Protein AF-A0A660U6D2-F1 (afdb_monomer)

Solvent-accessible surface area (backbone atoms only — not comparable to full-atom values): 10983 Å² total; per-residue (Å²): 132,76,74,64,72,49,73,67,56,53,59,54,49,70,57,87,54,86,92,51,57,70,75,58,45,59,74,67,54,90,46,89,90,62,68,72,68,71,80,63,50,94,87,33,66,55,59,76,47,92,74,93,77,81,53,45,69,58,54,59,70,66,61,66,93,67,76,46,99,60,23,50,27,40,33,39,35,41,40,46,82,79,51,84,91,77,44,83,59,65,70,54,53,44,54,50,51,25,65,73,69,72,37,54,62,45,78,51,77,69,40,52,63,89,79,47,86,56,57,70,48,66,40,90,88,76,70,41,61,28,35,38,44,62,41,51,54,51,54,49,63,76,67,50,56,85,44,37,61,45,72,42,79,46,62,83,66,45,32,23,78,50,93,91,52,88,63,44,99,73,86,87,84,133

Mean predicted aligned error: 5.22 Å

Radius of gyration: 20.24 Å; Cα contacts (8 Å, |Δi|>4): 208; chains: 1; bounding box: 43×38×52 Å

Nearest PDB structures (foldseek):
  6xfi-assembly1_A-2  TM=4.492E-01  e=6.247E+00  Homo sapiens

Foldseek 3Di:
DDDWDDPVQLLQQLPDCPPDDPVVVVVSPPDPVNDIDDDDDPPDPVVPDDDPDAGNVRVVVVVDQDQDPQAQEEEEEEEADDDPPPHDDVVVVQVCCCVVVVTHYHYDDYDYPVRFDWDWDQQPPPRFIETAQVSVQVVLVVVPDRNHSGYDYDYPGWYDHDPPDRGDPHDDDD

Structure (mmCIF, N/CA/C/O backbone):
data_AF-A0A660U6D2-F1
#
_entry.id   AF-A0A660U6D2-F1
#
loop_
_atom_site.group_PDB
_atom_site.id
_atom_site.type_symbol
_atom_site.label_atom_id
_atom_site.label_alt_id
_atom_site.label_comp_id
_atom_site.label_asym_id
_atom_site.label_entity_id
_atom_site.label_seq_id
_atom_site.pdbx_PDB_ins_code
_atom_site.Cartn_x
_atom_site.Cartn_y
_atom_site.Cartn_z
_atom_site.occupancy
_atom_site.B_iso_or_equiv
_atom_site.auth_seq_id
_atom_site.auth_comp_id
_atom_site.auth_asym_id
_atom_site.auth_atom_id
_atom_site.pdbx_PDB_model_num
ATOM 1 N N . MET A 1 1 ? 6.794 21.214 16.432 1.00 75.50 1 MET A N 1
ATOM 2 C CA . MET A 1 1 ? 7.620 20.170 17.063 1.00 75.50 1 MET A CA 1
ATOM 3 C C . MET A 1 1 ? 6.697 19.015 17.393 1.00 75.50 1 MET A C 1
ATOM 5 O O . MET A 1 1 ? 5.593 19.285 17.853 1.00 75.50 1 MET A O 1
ATOM 9 N N . PHE A 1 2 ? 7.089 17.786 17.063 1.00 87.88 2 PHE A N 1
ATOM 10 C CA . PHE A 1 2 ? 6.322 16.595 17.424 1.00 87.88 2 PHE A CA 1
ATOM 11 C C . PHE A 1 2 ? 6.294 16.422 18.947 1.00 87.88 2 PHE A C 1
ATOM 13 O O . PHE A 1 2 ? 7.289 16.707 19.614 1.00 87.88 2 PHE A O 1
ATOM 20 N N . ILE A 1 3 ? 5.160 15.967 19.477 1.00 89.00 3 ILE A N 1
ATOM 21 C CA . ILE A 1 3 ? 4.975 15.656 20.895 1.00 89.00 3 ILE A CA 1
ATOM 22 C C . ILE A 1 3 ? 4.448 14.215 20.962 1.00 89.00 3 ILE A C 1
ATOM 24 O O . ILE A 1 3 ? 3.386 13.951 20.396 1.00 89.00 3 ILE A O 1
ATOM 28 N N . PRO A 1 4 ? 5.172 13.280 21.604 1.00 90.88 4 PRO A N 1
ATOM 29 C CA . PRO A 1 4 ? 4.707 11.921 21.814 1.00 90.88 4 PRO A CA 1
ATOM 30 C C . PRO A 1 4 ? 3.347 11.909 22.519 1.00 90.88 4 PRO A C 1
ATOM 32 O O . PRO A 1 4 ? 3.198 12.597 23.533 1.00 90.88 4 PRO A O 1
ATOM 35 N N . PRO A 1 5 ? 2.374 11.115 22.039 1.00 91.00 5 PRO A N 1
ATOM 36 C CA . PRO A 1 5 ? 1.070 11.027 22.678 1.00 91.00 5 PRO A CA 1
ATOM 37 C C . PRO A 1 5 ? 1.169 10.538 24.128 1.00 91.00 5 PRO A C 1
ATOM 39 O O . PRO A 1 5 ? 1.794 9.508 24.428 1.00 91.00 5 PRO A O 1
ATOM 42 N N . SER A 1 6 ? 0.498 11.256 25.023 1.00 91.69 6 SER A N 1
ATOM 43 C CA . SER A 1 6 ? 0.307 10.885 26.425 1.00 91.69 6 SER A CA 1
ATOM 44 C C . SER A 1 6 ? -0.413 9.539 26.566 1.00 91.69 6 SER A C 1
ATOM 46 O O . SER A 1 6 ? -1.007 9.019 25.621 1.00 91.69 6 SER A O 1
ATOM 48 N N . HIS A 1 7 ? -0.378 8.946 27.764 1.00 90.56 7 HIS A N 1
ATOM 49 C CA . HIS A 1 7 ? -1.113 7.702 28.020 1.00 90.56 7 HIS A CA 1
ATOM 50 C C . HIS A 1 7 ? -2.616 7.857 27.735 1.00 90.56 7 HIS A C 1
ATOM 52 O O . HIS A 1 7 ? -3.197 6.998 27.078 1.00 90.56 7 HIS A O 1
ATOM 58 N N . GLU A 1 8 ? -3.223 8.970 28.158 1.00 92.19 8 GLU A N 1
ATOM 59 C CA . GLU A 1 8 ? -4.646 9.248 27.941 1.00 92.19 8 GLU A CA 1
ATOM 60 C C . GLU A 1 8 ? -4.994 9.360 26.448 1.00 92.19 8 GLU A C 1
ATOM 62 O O . GLU A 1 8 ? -5.966 8.756 25.996 1.00 92.19 8 GLU A O 1
ATOM 67 N N . GLU A 1 9 ? -4.166 10.045 25.652 1.00 91.81 9 GLU A N 1
ATOM 68 C CA . GLU A 1 9 ? -4.355 10.141 24.198 1.00 91.81 9 GLU A CA 1
ATOM 69 C C . GLU A 1 9 ? -4.238 8.775 23.511 1.00 91.81 9 GLU A C 1
ATOM 71 O O . GLU A 1 9 ? -5.035 8.465 22.624 1.00 91.81 9 GLU A O 1
ATOM 76 N N . ARG A 1 10 ? -3.294 7.927 23.944 1.00 91.06 10 ARG A N 1
ATOM 77 C CA . ARG A 1 10 ? -3.159 6.557 23.419 1.00 91.06 10 ARG A CA 1
ATOM 78 C C . ARG A 1 10 ? -4.364 5.691 23.772 1.00 91.06 10 ARG A C 1
ATOM 80 O O . ARG A 1 10 ? -4.859 4.976 22.908 1.00 91.06 10 ARG A O 1
ATOM 87 N N . VAL A 1 11 ? -4.860 5.778 25.007 1.00 91.19 11 VAL A N 1
ATOM 88 C CA . VAL A 1 11 ? -6.080 5.069 25.427 1.00 91.19 11 VAL A CA 1
ATOM 89 C C . VAL A 1 11 ? -7.278 5.546 24.606 1.00 91.19 11 VAL A C 1
ATOM 91 O O . VAL A 1 11 ? -8.052 4.731 24.110 1.00 91.19 11 VAL A O 1
ATOM 94 N N . LYS A 1 12 ? -7.407 6.859 24.389 1.00 92.88 12 LYS A N 1
ATOM 95 C CA . LYS A 1 12 ? -8.473 7.435 23.562 1.00 92.88 12 LYS A CA 1
ATOM 96 C C . LYS A 1 12 ? -8.402 6.960 22.105 1.00 92.88 12 LYS A C 1
ATOM 98 O O . LYS A 1 12 ? -9.442 6.707 21.500 1.00 92.88 12 LYS A O 1
ATOM 103 N N . ALA A 1 13 ? -7.199 6.777 21.558 1.00 91.69 13 ALA A N 1
ATOM 104 C CA . ALA A 1 13 ? -6.989 6.301 20.190 1.00 91.69 13 ALA A CA 1
ATOM 105 C C . ALA A 1 13 ? -7.464 4.853 19.942 1.00 91.69 13 ALA A C 1
ATOM 107 O O . ALA A 1 13 ? -7.692 4.484 18.791 1.00 91.69 13 ALA A O 1
ATOM 108 N N . ILE A 1 14 ? -7.662 4.048 20.994 1.00 91.88 14 ILE A N 1
ATOM 109 C CA . ILE A 1 14 ? -8.226 2.690 20.890 1.00 91.88 14 ILE A CA 1
ATOM 110 C C . ILE A 1 14 ? -9.697 2.730 20.438 1.00 91.88 14 ILE A C 1
ATOM 112 O O . ILE A 1 14 ? -10.167 1.835 19.733 1.00 91.88 14 ILE A O 1
ATOM 116 N N . GLY A 1 15 ? -10.433 3.775 20.826 1.00 91.19 15 GLY A N 1
ATOM 117 C CA . GLY A 1 15 ? -11.854 3.912 20.529 1.00 91.19 15 GLY A CA 1
ATOM 118 C C . GLY A 1 15 ? -12.757 3.019 21.390 1.00 91.19 15 GLY A C 1
ATOM 119 O O . GLY A 1 15 ? -12.414 2.599 22.495 1.00 91.19 15 GLY A O 1
ATOM 120 N N . ARG A 1 16 ? -13.982 2.765 20.911 1.00 90.44 16 ARG A N 1
ATOM 121 C CA . ARG A 1 16 ? -15.001 2.008 21.661 1.00 90.44 16 ARG A CA 1
ATOM 122 C C . ARG A 1 16 ? -14.809 0.503 21.496 1.00 90.44 16 ARG A C 1
ATOM 124 O O . ARG A 1 16 ? -14.859 -0.004 20.382 1.00 90.44 16 ARG A O 1
ATOM 131 N N . LEU A 1 17 ? -14.708 -0.212 22.617 1.00 91.81 17 LEU A N 1
ATOM 132 C CA . LEU A 1 17 ? -14.523 -1.667 22.631 1.00 91.81 17 LEU A CA 1
ATOM 133 C C . LEU A 1 17 ? -15.767 -2.461 23.054 1.00 91.81 17 LEU A C 1
ATOM 135 O O . LEU A 1 17 ? -15.739 -3.685 22.985 1.00 91.81 17 LEU A O 1
ATOM 139 N N . ASN A 1 18 ? -16.839 -1.811 23.521 1.00 90.06 18 ASN A N 1
ATOM 140 C CA . ASN A 1 18 ? -17.961 -2.470 24.212 1.00 90.06 18 ASN A CA 1
ATOM 141 C C . ASN A 1 18 ? -18.576 -3.637 23.426 1.00 90.06 18 ASN A C 1
ATOM 143 O O . ASN A 1 18 ? -18.852 -4.677 24.028 1.00 90.06 18 ASN A O 1
ATOM 147 N N . ASP A 1 19 ? -18.673 -3.495 22.106 1.00 91.06 19 ASP A N 1
ATOM 148 C CA . ASP A 1 19 ? -19.304 -4.459 21.199 1.00 91.06 19 ASP A CA 1
ATOM 149 C C . ASP A 1 19 ? -18.372 -5.608 20.768 1.00 91.06 19 ASP A C 1
ATOM 151 O O . ASP A 1 19 ? -18.770 -6.489 20.006 1.00 91.06 19 ASP A O 1
ATOM 155 N N . LEU A 1 20 ? -17.119 -5.618 21.237 1.00 91.88 20 LEU A N 1
ATOM 156 C CA . LEU A 1 20 ? -16.131 -6.622 20.850 1.00 91.88 20 LEU A CA 1
ATOM 157 C C . LEU A 1 20 ? -16.145 -7.852 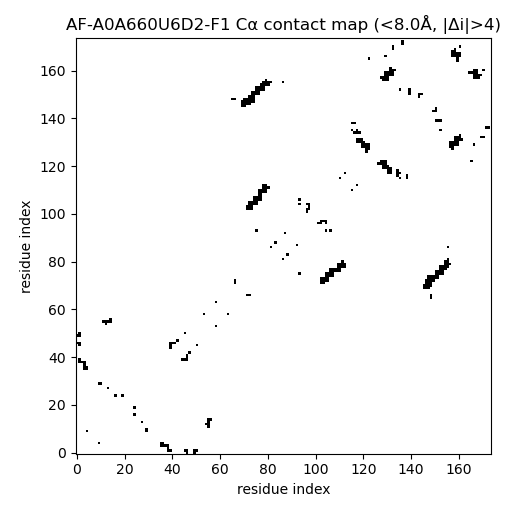21.776 1.00 91.88 20 LEU A C 1
ATOM 159 O O . LEU A 1 20 ? -16.346 -7.721 22.993 1.00 91.88 20 LEU A O 1
ATOM 163 N N . PRO A 1 21 ? -15.849 -9.054 21.241 1.00 94.81 21 PRO A N 1
ATOM 164 C CA . PRO A 1 21 ? -15.607 -10.242 22.054 1.00 94.81 21 PRO A CA 1
ATOM 165 C C . PRO A 1 21 ? -14.474 -10.021 23.065 1.00 94.81 21 PRO A C 1
ATOM 167 O O . PRO A 1 21 ? -13.504 -9.319 22.781 1.00 94.81 21 PRO A O 1
ATOM 170 N N . MET A 1 22 ? -14.549 -10.674 24.228 1.00 91.88 22 MET A N 1
ATOM 171 C CA . MET A 1 22 ? -13.580 -10.482 25.320 1.00 91.88 22 MET A CA 1
ATOM 172 C C . MET A 1 22 ? -12.126 -10.751 24.901 1.00 91.88 22 MET A C 1
ATOM 174 O O . MET A 1 22 ? -11.231 -10.011 25.298 1.00 91.88 22 MET A O 1
ATOM 178 N N . LEU A 1 23 ? -11.888 -11.765 24.063 1.00 91.88 23 LEU A N 1
ATOM 179 C CA . LEU A 1 23 ? -10.547 -12.061 23.549 1.00 91.88 23 LEU A CA 1
ATOM 180 C C . LEU A 1 23 ? -9.978 -10.900 22.718 1.00 91.88 23 LEU A C 1
ATOM 182 O O . LEU A 1 23 ? -8.797 -10.594 22.820 1.00 91.88 23 LEU A O 1
ATOM 186 N N . ILE A 1 24 ? -10.827 -10.234 21.932 1.00 90.31 24 ILE A N 1
ATOM 187 C CA . ILE A 1 24 ? -10.429 -9.085 21.117 1.00 90.31 24 ILE A CA 1
ATOM 188 C C . ILE A 1 24 ? -10.191 -7.863 22.002 1.00 90.31 24 ILE A C 1
ATOM 190 O O . ILE A 1 24 ? -9.203 -7.169 21.802 1.00 90.31 24 ILE A O 1
ATOM 194 N N . LYS A 1 25 ? -11.027 -7.631 23.025 1.00 91.06 25 LYS A N 1
ATOM 195 C CA . LYS A 1 25 ? -10.818 -6.543 23.998 1.00 91.06 25 LYS A CA 1
ATOM 196 C C . LYS A 1 25 ? -9.422 -6.599 24.624 1.00 91.06 25 LYS A C 1
ATOM 198 O O . LYS A 1 25 ? -8.750 -5.576 24.660 1.00 91.06 25 LYS A O 1
ATOM 203 N N . LYS A 1 26 ? -8.964 -7.795 25.015 1.00 88.81 26 LYS A N 1
ATOM 204 C CA . LYS A 1 26 ? -7.615 -8.002 25.568 1.00 88.81 26 LYS A CA 1
ATOM 205 C C . LYS A 1 26 ? -6.494 -7.612 24.605 1.00 88.81 26 LYS A C 1
ATOM 207 O O . LYS A 1 26 ? -5.470 -7.108 25.041 1.00 88.81 26 LYS A O 1
ATOM 212 N N . ALA A 1 27 ? -6.678 -7.816 23.300 1.00 88.62 27 ALA A N 1
ATOM 213 C CA . ALA A 1 27 ? -5.673 -7.440 22.304 1.00 88.62 27 ALA A CA 1
ATOM 214 C C . ALA A 1 27 ? -5.494 -5.915 22.174 1.00 88.62 27 ALA A C 1
ATOM 216 O O . ALA A 1 27 ? -4.455 -5.466 21.700 1.00 88.62 27 ALA A O 1
ATOM 217 N N . PHE A 1 28 ? -6.487 -5.131 22.604 1.00 89.00 28 PHE A N 1
ATOM 218 C CA . PHE A 1 28 ? -6.431 -3.670 22.635 1.00 89.00 28 PHE A CA 1
ATOM 219 C C . PHE A 1 28 ? -6.016 -3.110 24.001 1.00 89.00 28 PHE A C 1
ATOM 221 O O . PHE A 1 28 ? -5.982 -1.893 24.162 1.00 89.00 28 PHE A O 1
ATOM 228 N N . GLU A 1 29 ? -5.708 -3.951 24.994 1.00 86.31 29 GLU A N 1
ATOM 229 C CA . GLU A 1 29 ? -5.236 -3.460 26.288 1.00 86.31 29 GLU A CA 1
ATOM 230 C C . GLU A 1 29 ? -3.859 -2.789 26.120 1.00 86.31 29 GLU A C 1
ATOM 232 O O . GLU A 1 29 ? -2.919 -3.428 25.630 1.00 86.31 29 GLU A O 1
ATOM 237 N N . PRO A 1 30 ? -3.710 -1.510 26.519 1.00 81.81 30 PRO A N 1
ATOM 238 C CA . PRO A 1 30 ? -2.450 -0.783 26.433 1.00 81.81 30 PRO A CA 1
ATOM 239 C C . PRO A 1 30 ? -1.485 -1.314 27.500 1.00 81.81 30 PRO A C 1
ATOM 241 O O . PRO A 1 30 ? -1.345 -0.749 28.582 1.00 81.81 30 PRO A O 1
ATOM 244 N N . SER A 1 31 ? -0.866 -2.450 27.195 1.00 82.25 31 SER A N 1
ATOM 245 C CA . SER A 1 31 ? 0.128 -3.124 28.027 1.00 82.25 31 SER A CA 1
ATOM 246 C C . SER A 1 31 ? 1.545 -2.622 27.735 1.00 82.25 31 SER A C 1
ATOM 248 O O . SER A 1 31 ? 1.787 -1.902 26.764 1.00 82.25 31 SER A O 1
ATOM 250 N N . GLU A 1 32 ? 2.503 -3.070 28.546 1.00 83.69 32 GLU A N 1
ATOM 251 C CA . GLU A 1 32 ? 3.948 -2.831 28.386 1.00 83.69 32 GLU A CA 1
ATOM 252 C C . GLU A 1 32 ? 4.490 -3.228 26.994 1.00 83.69 32 GLU A C 1
ATOM 254 O O . GLU A 1 32 ? 5.554 -2.777 26.581 1.00 83.69 32 GLU A O 1
ATOM 259 N N . HIS A 1 33 ? 3.762 -4.057 26.237 1.00 85.00 33 HIS A N 1
ATOM 260 C CA . HIS A 1 33 ? 4.138 -4.449 24.877 1.00 85.00 33 HIS A CA 1
ATOM 261 C C . HIS A 1 33 ? 3.921 -3.344 23.827 1.00 85.00 33 HIS A C 1
ATOM 263 O O . HIS A 1 33 ? 4.433 -3.462 22.715 1.00 85.00 33 HIS A O 1
ATOM 269 N N . PHE A 1 34 ? 3.193 -2.274 24.164 1.00 85.12 34 PHE A N 1
ATOM 270 C CA . PHE A 1 34 ? 2.892 -1.146 23.276 1.00 85.12 34 PHE A CA 1
ATOM 271 C C . PHE A 1 34 ? 3.427 0.171 23.846 1.00 85.12 34 PHE A C 1
ATOM 273 O O . PHE A 1 34 ? 2.679 1.112 24.137 1.00 85.12 34 PHE A O 1
ATOM 280 N N . SER A 1 35 ? 4.749 0.234 24.009 1.00 86.69 35 SER A N 1
ATOM 281 C CA . SER A 1 35 ? 5.438 1.448 24.441 1.00 86.69 35 SER A CA 1
ATOM 282 C C . SER A 1 35 ? 5.134 2.633 23.515 1.00 86.69 35 SER A C 1
ATOM 284 O O . SER A 1 35 ? 5.046 2.458 22.296 1.00 86.69 35 SER A O 1
ATOM 286 N N . PRO A 1 36 ? 4.986 3.853 24.062 1.00 88.56 36 PRO A N 1
ATOM 287 C CA . PRO A 1 36 ? 4.843 5.047 23.241 1.00 88.56 36 PRO A CA 1
ATOM 288 C C . PRO A 1 36 ? 6.006 5.209 22.261 1.00 88.56 36 PRO A C 1
ATOM 290 O O . PRO A 1 36 ? 7.150 4.877 22.576 1.00 88.56 36 PRO A O 1
ATOM 293 N N . ILE A 1 37 ? 5.707 5.788 21.096 1.00 89.50 37 ILE A N 1
ATOM 294 C CA . ILE A 1 37 ? 6.739 6.226 20.158 1.00 89.50 37 ILE A CA 1
ATOM 295 C C . ILE A 1 37 ? 7.674 7.224 20.867 1.00 89.50 37 ILE A C 1
ATOM 297 O O . ILE A 1 37 ? 7.183 8.131 21.551 1.00 89.50 37 ILE A O 1
ATOM 301 N N . PRO A 1 38 ? 9.004 7.061 20.767 1.00 91.62 38 PRO A N 1
ATOM 302 C CA . PRO A 1 38 ? 9.937 7.967 21.422 1.00 91.62 38 PRO A CA 1
ATOM 303 C C . PRO A 1 38 ? 9.905 9.361 20.784 1.00 91.62 38 PRO A C 1
ATOM 305 O O . PRO A 1 38 ? 9.374 9.563 19.689 1.00 91.62 38 PRO A O 1
ATOM 308 N N . MET A 1 39 ? 10.512 10.336 21.466 1.00 93.25 39 MET A N 1
ATOM 309 C CA . MET A 1 39 ? 10.828 11.618 20.834 1.00 93.25 39 MET A CA 1
ATOM 310 C C . MET A 1 39 ? 11.718 11.378 19.606 1.00 93.25 39 MET A C 1
ATOM 312 O O . MET A 1 39 ? 12.710 10.657 19.734 1.00 93.25 39 MET A O 1
ATOM 316 N N . PRO A 1 40 ? 11.403 11.982 18.448 1.00 93.62 40 PRO A N 1
ATOM 317 C CA . PRO A 1 40 ? 12.212 11.821 17.254 1.00 93.62 40 PRO A CA 1
ATOM 318 C C . PRO A 1 40 ? 13.582 12.475 17.455 1.00 93.62 40 PRO A C 1
ATOM 320 O O . PRO A 1 40 ? 13.688 13.596 17.963 1.00 93.62 40 PRO A O 1
ATOM 323 N N . GLY A 1 41 ? 14.628 11.764 17.052 1.00 93.00 41 GLY A N 1
ATOM 324 C CA . GLY A 1 41 ? 16.000 12.244 17.040 1.00 93.00 41 GLY A CA 1
ATOM 325 C C . GLY A 1 41 ? 16.313 13.130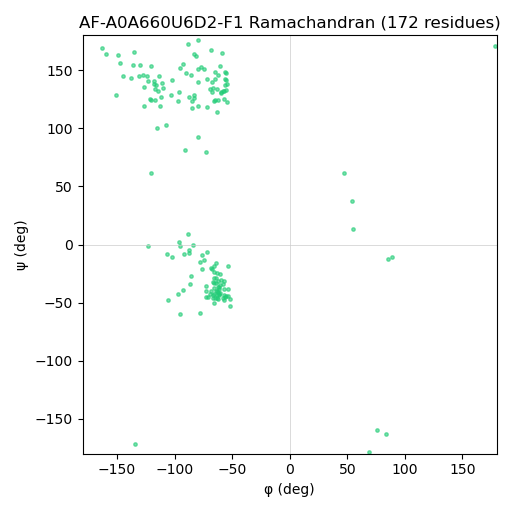 15.826 1.00 93.00 41 GLY A C 1
ATOM 326 O O . GLY A 1 41 ? 15.479 13.323 14.931 1.00 93.00 41 GLY A O 1
ATOM 327 N N . PRO A 1 42 ? 17.532 13.695 15.766 1.00 92.56 42 PRO A N 1
ATOM 328 C CA . PRO A 1 42 ? 17.984 14.463 14.611 1.00 92.56 42 PRO A CA 1
ATOM 329 C C . PRO A 1 42 ? 17.929 13.634 13.320 1.00 92.56 42 PRO A C 1
ATOM 331 O O . PRO A 1 42 ? 18.524 12.564 13.244 1.00 92.56 42 PRO A O 1
ATOM 334 N N . GLY A 1 43 ? 17.232 14.144 12.301 1.00 87.75 43 GLY A N 1
ATOM 335 C CA . GLY A 1 43 ? 17.092 13.484 10.997 1.00 87.75 43 GLY A CA 1
ATOM 336 C C . GLY A 1 43 ? 15.910 12.518 10.884 1.00 87.75 43 GLY A C 1
ATOM 337 O O . GLY A 1 43 ? 15.573 12.124 9.769 1.00 87.75 43 GLY A O 1
ATOM 338 N N . ASP A 1 44 ? 15.240 12.185 11.992 1.00 92.12 44 ASP A N 1
ATOM 339 C CA . ASP A 1 44 ? 13.980 11.443 11.942 1.00 92.12 44 ASP A CA 1
ATOM 340 C C . ASP A 1 44 ? 12.903 12.241 11.206 1.00 92.12 44 ASP A C 1
ATOM 342 O O . ASP A 1 44 ? 12.799 13.463 11.325 1.00 92.12 44 ASP A O 1
ATOM 346 N N . TRP A 1 45 ? 12.029 11.534 10.493 1.00 89.50 45 TRP A N 1
ATOM 347 C CA . TRP A 1 45 ? 10.973 12.161 9.701 1.00 89.50 45 TRP A CA 1
ATOM 348 C C . TRP A 1 45 ? 10.141 13.165 10.514 1.00 89.50 45 TRP A C 1
ATOM 350 O O . TRP A 1 45 ? 9.970 14.306 10.097 1.00 89.50 45 TRP A O 1
ATOM 360 N N . LEU A 1 46 ? 9.705 12.778 11.717 1.00 91.38 46 LEU A N 1
ATOM 361 C CA . LEU A 1 46 ? 8.879 13.612 12.599 1.00 91.38 46 LEU A CA 1
ATOM 362 C C . LEU A 1 46 ? 9.656 14.732 13.322 1.00 91.38 46 LEU A C 1
ATOM 364 O O . LEU A 1 46 ? 9.028 15.583 13.957 1.00 91.38 46 LEU A O 1
ATOM 368 N N . SER A 1 47 ? 10.996 14.765 13.252 1.00 91.12 47 SER A N 1
ATOM 369 C CA . SER A 1 47 ? 11.776 15.920 13.732 1.00 91.12 47 SER A CA 1
ATOM 370 C C . SER A 1 47 ? 11.906 17.013 12.668 1.00 91.12 47 SER A C 1
ATOM 372 O O . SER A 1 47 ? 12.003 18.190 13.017 1.00 91.12 47 SER A O 1
ATOM 374 N N . VAL A 1 48 ? 11.841 16.639 11.387 1.00 90.12 48 VAL A N 1
ATOM 375 C CA . VAL A 1 48 ? 11.971 17.547 10.235 1.00 90.12 48 VAL A CA 1
ATOM 376 C C . VAL A 1 48 ? 10.611 17.975 9.681 1.00 90.12 48 VAL A C 1
ATOM 378 O O . VAL A 1 48 ? 10.396 19.149 9.375 1.00 9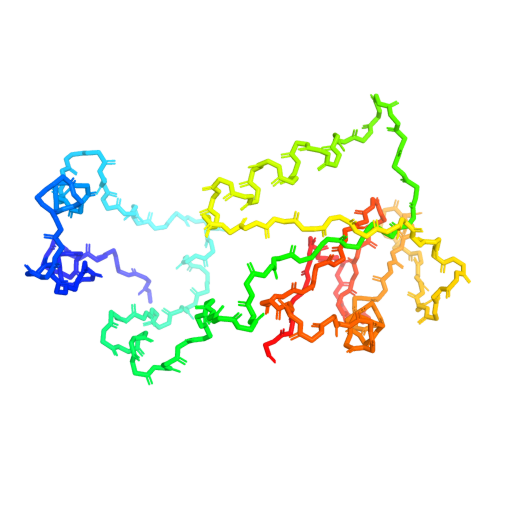0.12 48 VAL A O 1
ATOM 381 N N . HIS A 1 49 ? 9.675 17.036 9.567 1.00 87.25 49 HIS A N 1
ATOM 382 C CA . HIS A 1 49 ? 8.369 17.241 8.956 1.00 87.25 49 HIS A CA 1
ATOM 383 C C . HIS A 1 49 ? 7.280 17.367 10.018 1.00 87.25 49 HIS A C 1
ATOM 385 O O . HIS A 1 49 ? 7.135 16.534 10.913 1.00 87.25 49 HIS A O 1
ATOM 391 N N . ARG A 1 50 ? 6.485 18.438 9.916 1.00 88.19 50 ARG A N 1
ATOM 392 C CA . ARG A 1 50 ? 5.327 18.645 10.786 1.00 88.19 50 ARG A CA 1
ATOM 393 C C . ARG A 1 50 ? 4.121 17.905 10.221 1.00 88.19 50 ARG A C 1
ATOM 395 O O . ARG A 1 50 ? 3.599 18.297 9.182 1.00 88.19 50 ARG A O 1
ATOM 402 N N . GLU A 1 51 ? 3.620 16.938 10.977 1.00 89.06 51 GLU A N 1
ATOM 403 C CA . GLU A 1 51 ? 2.362 16.249 10.692 1.00 89.06 51 GLU A CA 1
ATOM 404 C C . GLU A 1 51 ? 1.335 16.550 11.795 1.00 89.06 51 GLU A C 1
ATOM 406 O O . GLU A 1 51 ? 1.679 16.481 12.976 1.00 89.06 51 GLU A O 1
ATOM 411 N N . PRO A 1 52 ? 0.086 16.922 11.455 1.00 86.44 52 PRO A N 1
ATOM 412 C CA . PRO A 1 52 ? -0.933 17.286 12.442 1.00 86.44 52 PRO A CA 1
ATOM 413 C C . PRO A 1 52 ? -1.486 16.096 13.249 1.00 86.44 52 PRO A C 1
ATOM 415 O O . PRO A 1 52 ? -2.224 16.319 14.204 1.00 86.44 52 PRO A O 1
ATOM 418 N N . GLY A 1 53 ? -1.115 14.856 12.908 1.00 88.12 53 GLY A N 1
ATOM 419 C CA . GLY A 1 53 ? -1.697 13.649 13.496 1.00 88.12 53 GLY A CA 1
ATOM 420 C C . GLY A 1 53 ? -3.155 13.428 13.073 1.00 88.12 53 GLY A C 1
ATOM 421 O O . GLY A 1 53 ? -3.708 14.179 12.270 1.00 88.12 53 GLY A O 1
ATOM 422 N N . GLN A 1 54 ? -3.765 12.363 13.594 1.00 92.12 54 GLN A N 1
ATOM 423 C CA . GLN A 1 54 ? -5.178 12.041 13.397 1.00 92.12 54 GLN A CA 1
ATOM 424 C C . GLN A 1 54 ? -5.701 11.275 14.617 1.00 92.12 54 GLN A C 1
ATOM 426 O O . GLN A 1 54 ? -5.113 10.277 15.032 1.00 92.12 54 GLN A O 1
ATOM 431 N N . THR A 1 55 ? -6.816 11.729 15.181 1.00 92.69 55 THR A N 1
ATOM 432 C CA . THR A 1 55 ? -7.525 11.043 16.270 1.00 92.69 55 THR A CA 1
ATOM 433 C C . THR A 1 55 ? -8.417 9.914 15.750 1.00 92.69 55 THR A C 1
ATOM 435 O O . THR A 1 55 ? -8.798 9.879 14.576 1.00 92.69 55 THR A O 1
ATOM 438 N N . PHE A 1 56 ? -8.818 9.003 16.644 1.00 92.88 56 PHE A N 1
ATOM 439 C CA . PHE A 1 56 ? -9.769 7.938 16.316 1.00 92.88 56 PHE A CA 1
ATOM 440 C C . PHE A 1 56 ? -11.087 8.501 15.766 1.00 92.88 56 PHE A C 1
ATOM 442 O O . PHE A 1 56 ? -11.595 8.027 14.751 1.00 92.88 56 PHE A O 1
ATOM 449 N N . GLU A 1 57 ? -11.641 9.541 16.395 1.00 93.88 57 GLU A N 1
ATOM 450 C CA . GLU A 1 57 ? -12.903 10.135 15.960 1.00 93.88 57 GLU A CA 1
ATOM 451 C C . GLU A 1 57 ? -12.794 10.802 14.586 1.00 93.88 57 GLU A C 1
ATOM 453 O O . GLU A 1 57 ? -13.733 10.719 13.794 1.00 93.88 57 GLU A O 1
ATOM 458 N N . GLU A 1 58 ? -11.667 11.449 14.281 1.00 94.56 58 GLU A N 1
ATOM 459 C CA . GLU A 1 58 ? -11.406 12.006 12.949 1.00 94.56 58 GLU A CA 1
ATOM 460 C C . GLU A 1 58 ? -11.313 10.901 11.899 1.00 94.56 58 GLU A C 1
ATOM 462 O O . GLU A 1 58 ? -11.975 10.998 10.867 1.00 94.56 58 GLU A O 1
ATOM 467 N N . TYR A 1 59 ? -10.579 9.821 12.186 1.00 93.19 59 TYR A N 1
ATOM 468 C CA . TYR A 1 59 ? -10.495 8.664 11.295 1.00 93.19 59 TYR A CA 1
ATOM 469 C C . TYR A 1 59 ? -11.875 8.054 11.016 1.00 93.19 59 TYR A C 1
ATOM 471 O O . TYR A 1 59 ? -12.228 7.806 9.863 1.00 93.19 59 TYR A O 1
ATOM 479 N N . VAL A 1 60 ? -12.701 7.860 12.050 1.00 92.62 60 VAL A N 1
ATOM 480 C CA . VAL A 1 60 ? -14.063 7.332 11.883 1.00 92.62 60 VAL A CA 1
ATOM 481 C C . VAL A 1 60 ? -14.930 8.271 11.037 1.00 92.62 60 VAL A C 1
ATOM 483 O O . VAL A 1 60 ? -15.671 7.793 10.175 1.00 92.62 60 VAL A O 1
ATOM 486 N N . LYS A 1 61 ? -14.823 9.593 11.234 1.00 95.31 61 LYS A N 1
ATOM 487 C CA . LYS A 1 61 ? -15.574 10.598 10.460 1.00 95.31 61 LYS A CA 1
ATOM 488 C C . LYS A 1 61 ? -15.212 10.618 8.976 1.00 95.31 61 LYS A C 1
ATOM 490 O O . LYS A 1 61 ? -16.084 10.936 8.173 1.00 95.31 61 LYS A O 1
ATOM 495 N N . LEU A 1 62 ? -13.982 10.250 8.603 1.00 93.31 62 LEU A N 1
ATOM 496 C CA . LEU A 1 62 ? -13.591 10.116 7.192 1.00 93.31 62 LEU A CA 1
ATOM 497 C C . LEU A 1 62 ? -14.364 9.013 6.460 1.00 93.31 62 LEU A C 1
ATOM 499 O O . LEU A 1 62 ? -14.353 8.991 5.234 1.00 93.31 62 LEU A O 1
ATOM 503 N N . ASN A 1 63 ? -15.030 8.115 7.197 1.00 91.38 63 ASN A N 1
ATOM 504 C CA . ASN A 1 63 ? -15.750 6.966 6.657 1.00 91.38 63 ASN A CA 1
ATOM 505 C C . ASN A 1 63 ? -14.899 6.197 5.624 1.00 91.38 63 ASN A C 1
ATOM 507 O O . ASN A 1 63 ? -15.256 6.132 4.444 1.00 91.38 63 ASN A O 1
ATOM 511 N N . PRO A 1 64 ? -13.746 5.648 6.053 1.00 89.12 64 PRO A N 1
ATOM 512 C CA . PRO A 1 64 ? -12.794 5.024 5.147 1.00 89.12 64 PRO A CA 1
ATOM 513 C C . PRO A 1 64 ? -13.431 3.848 4.406 1.00 89.12 64 PRO A C 1
ATOM 515 O O . PRO A 1 64 ? -14.344 3.187 4.911 1.00 89.12 64 PRO A O 1
ATOM 518 N N . LEU A 1 65 ? -12.901 3.558 3.218 1.00 87.94 65 LEU A N 1
ATOM 519 C CA . LEU A 1 65 ? -13.255 2.364 2.457 1.00 87.94 65 LEU A CA 1
ATOM 520 C C . LEU A 1 65 ? -13.053 1.116 3.321 1.00 87.94 65 LEU A C 1
ATOM 522 O O . LEU A 1 65 ? -11.956 0.845 3.806 1.00 87.94 65 LEU A O 1
ATOM 526 N N . LYS A 1 66 ? -14.127 0.344 3.490 1.00 90.56 66 LYS A N 1
ATOM 527 C CA . LYS A 1 66 ? -14.124 -0.942 4.191 1.00 90.56 66 LYS A CA 1
ATOM 528 C C . LYS A 1 66 ? -14.427 -2.061 3.200 1.00 90.56 66 LYS A C 1
ATOM 530 O O . LYS A 1 66 ? -15.227 -1.841 2.285 1.00 90.56 66 LYS A O 1
ATOM 535 N N . PRO A 1 67 ? -13.829 -3.249 3.373 1.00 92.38 67 PRO A N 1
ATOM 536 C CA . PRO A 1 67 ? -14.241 -4.422 2.622 1.00 92.38 67 PRO A CA 1
ATOM 537 C C . PRO A 1 67 ? -15.733 -4.681 2.829 1.00 92.38 67 PRO A C 1
ATOM 539 O O . PRO A 1 67 ? -16.242 -4.577 3.946 1.00 92.38 67 PRO A O 1
ATOM 542 N N . ASP A 1 68 ? -16.438 -5.015 1.754 1.00 92.56 68 ASP A N 1
ATOM 543 C CA . ASP A 1 68 ? -17.875 -5.283 1.791 1.00 92.56 68 ASP A CA 1
ATOM 544 C C . ASP A 1 68 ? -18.231 -6.554 1.000 1.00 92.56 68 ASP A C 1
ATOM 546 O O . ASP A 1 68 ? -17.361 -7.320 0.587 1.00 92.56 68 ASP A O 1
ATOM 550 N N . LYS A 1 69 ? -19.528 -6.827 0.809 1.00 92.69 69 LYS A N 1
ATOM 551 C CA . LYS A 1 69 ? -19.993 -8.041 0.110 1.00 92.69 69 LYS A CA 1
ATOM 552 C C . LYS A 1 69 ? -19.544 -8.107 -1.361 1.00 92.69 69 LYS A C 1
ATOM 554 O O . LYS A 1 69 ? -19.448 -9.211 -1.914 1.00 92.69 69 LYS A O 1
ATOM 559 N N . VAL A 1 70 ? -19.278 -6.951 -1.968 1.00 94.06 70 VAL A N 1
ATOM 560 C CA . VAL A 1 70 ? -18.839 -6.770 -3.354 1.00 94.06 70 VAL A CA 1
ATOM 561 C C . VAL A 1 70 ? -17.311 -6.670 -3.402 1.00 94.06 70 VAL A C 1
ATOM 563 O O . VAL A 1 70 ? -16.666 -7.523 -4.002 1.00 94.06 70 VAL A O 1
ATOM 566 N N . ARG A 1 71 ? -16.727 -5.682 -2.719 1.00 94.50 71 ARG A N 1
ATOM 567 C CA . ARG A 1 71 ? -15.298 -5.334 -2.712 1.00 94.50 71 ARG A CA 1
ATOM 568 C C . ARG A 1 71 ? -14.566 -6.079 -1.600 1.00 94.50 71 ARG A C 1
ATOM 570 O O . ARG A 1 71 ? -14.341 -5.539 -0.518 1.00 94.50 71 ARG A O 1
ATOM 577 N N . LYS A 1 72 ? -14.220 -7.338 -1.857 1.00 95.38 72 LYS A N 1
ATOM 578 C CA . LYS A 1 72 ? -13.703 -8.269 -0.830 1.00 95.38 72 LYS A CA 1
ATOM 579 C C . LYS A 1 72 ? -12.340 -8.877 -1.133 1.00 95.38 72 LYS A C 1
ATOM 581 O O . LYS A 1 72 ? -11.841 -9.659 -0.326 1.00 95.38 72 LYS A O 1
ATOM 586 N N . PHE A 1 73 ? -11.754 -8.540 -2.279 1.00 97.88 73 PHE A N 1
ATOM 587 C CA . PHE A 1 73 ? -10.446 -9.045 -2.680 1.00 97.88 73 PHE A CA 1
ATOM 588 C C . PHE A 1 73 ? -9.437 -7.921 -2.835 1.00 97.88 73 PHE A C 1
ATOM 590 O O . PHE A 1 73 ? -9.734 -6.880 -3.421 1.00 97.88 73 PHE A O 1
ATOM 597 N N . ILE A 1 74 ? -8.226 -8.170 -2.357 1.00 98.31 74 ILE A N 1
ATOM 598 C CA . ILE A 1 74 ? -7.050 -7.415 -2.772 1.00 98.31 74 ILE A CA 1
ATOM 599 C C . ILE A 1 74 ? -6.497 -8.111 -4.014 1.00 98.31 74 ILE A C 1
ATOM 601 O O . ILE A 1 74 ? -6.274 -9.320 -3.998 1.00 98.31 74 ILE A O 1
ATOM 605 N N . TYR A 1 75 ? -6.291 -7.378 -5.100 1.00 98.50 75 TYR A N 1
ATOM 606 C CA . TYR A 1 75 ? -5.657 -7.929 -6.293 1.00 98.50 75 TYR A CA 1
ATOM 607 C C . TYR A 1 75 ? -4.201 -7.488 -6.378 1.00 98.50 75 TYR A C 1
ATOM 609 O O . TYR A 1 75 ? -3.878 -6.341 -6.079 1.00 98.50 75 TYR A O 1
ATOM 617 N N . ILE A 1 76 ? -3.332 -8.396 -6.816 1.00 98.44 76 ILE A N 1
ATOM 618 C CA . ILE A 1 76 ? -1.924 -8.105 -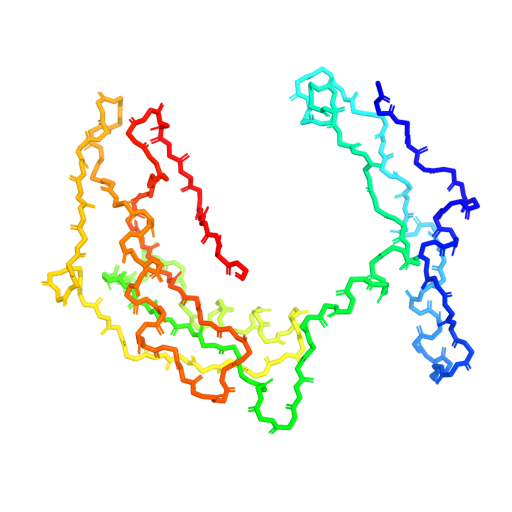7.100 1.00 98.44 76 ILE A CA 1
ATOM 619 C C . ILE A 1 76 ? -1.676 -8.353 -8.589 1.00 98.44 76 ILE A C 1
ATOM 621 O O . ILE A 1 76 ? -1.926 -9.452 -9.079 1.00 98.44 76 ILE A O 1
ATOM 625 N N . GLN A 1 77 ? -1.167 -7.341 -9.287 1.00 98.06 77 GLN A N 1
ATOM 626 C CA . GLN A 1 77 ? -0.755 -7.365 -10.688 1.00 98.06 77 GLN A CA 1
ATOM 627 C C . GLN A 1 77 ? 0.776 -7.325 -10.772 1.00 98.06 77 GLN A C 1
ATOM 629 O O . GLN A 1 77 ? 1.373 -6.260 -10.598 1.00 98.06 77 GLN A O 1
ATOM 634 N N . PRO A 1 78 ? 1.450 -8.453 -11.043 1.00 97.56 78 PRO A N 1
ATOM 635 C CA . PRO A 1 78 ? 2.875 -8.432 -11.340 1.00 97.56 78 PRO A CA 1
ATOM 636 C C . PRO A 1 78 ? 3.124 -7.734 -12.676 1.00 97.56 78 PRO A C 1
ATOM 638 O O . PRO A 1 78 ? 2.469 -8.046 -13.673 1.00 97.56 78 PRO A O 1
ATOM 641 N N . ILE A 1 79 ? 4.070 -6.802 -12.695 1.00 96.88 79 ILE A N 1
ATOM 642 C CA . ILE A 1 79 ? 4.522 -6.107 -13.897 1.00 96.88 79 ILE A CA 1
ATOM 643 C C . ILE A 1 79 ? 6.017 -6.376 -14.075 1.00 96.88 79 ILE A C 1
ATOM 645 O O . ILE A 1 79 ? 6.816 -6.115 -13.177 1.00 96.88 79 ILE A O 1
ATOM 649 N N . GLY A 1 80 ? 6.390 -6.893 -15.243 1.00 94.38 80 GLY A N 1
ATOM 650 C CA . GLY A 1 80 ? 7.756 -7.288 -15.569 1.00 94.38 80 GLY A CA 1
ATOM 651 C C . GLY A 1 80 ? 8.130 -8.687 -15.072 1.00 94.38 80 GLY A C 1
ATOM 652 O O . GLY A 1 80 ? 7.280 -9.525 -14.764 1.00 94.38 80 GLY A O 1
ATOM 653 N N . THR A 1 81 ? 9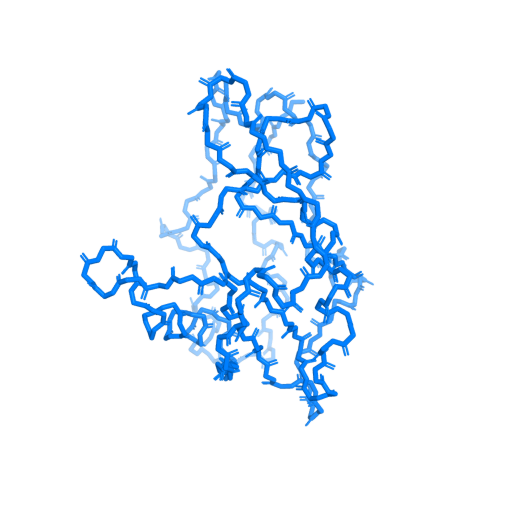.435 -8.948 -15.032 1.00 92.25 81 THR A N 1
ATOM 654 C CA . THR A 1 81 ? 9.985 -10.286 -14.787 1.00 92.25 81 THR A CA 1
ATOM 655 C C . THR A 1 81 ? 10.344 -10.484 -13.318 1.00 92.25 81 THR A C 1
ATOM 657 O O . THR A 1 81 ? 11.068 -9.683 -12.733 1.00 92.25 81 THR A O 1
ATOM 660 N N . PHE A 1 82 ? 9.900 -11.606 -12.746 1.00 93.31 82 PHE A N 1
ATOM 661 C CA . PHE A 1 82 ? 10.247 -12.040 -11.392 1.00 93.31 82 PHE A CA 1
ATOM 662 C C . PHE A 1 82 ? 11.046 -13.343 -11.470 1.00 93.31 82 PHE A C 1
ATOM 664 O O . PHE A 1 82 ? 10.494 -14.428 -11.658 1.00 93.31 82 PHE A O 1
ATOM 671 N N . ILE A 1 83 ? 12.366 -13.234 -11.355 1.00 93.12 83 ILE A N 1
ATOM 672 C CA . ILE A 1 83 ? 13.312 -14.341 -11.477 1.00 93.12 83 ILE A CA 1
ATOM 673 C C . ILE A 1 83 ? 13.342 -15.131 -10.166 1.00 93.12 83 ILE A C 1
ATOM 675 O O . ILE A 1 83 ? 13.707 -14.616 -9.104 1.00 93.12 83 ILE A O 1
ATOM 679 N N . ARG A 1 84 ? 12.986 -16.418 -10.236 1.00 91.25 84 ARG A N 1
ATOM 680 C CA . ARG A 1 84 ? 13.007 -17.328 -9.083 1.00 91.25 84 ARG A CA 1
ATOM 681 C C . ARG A 1 84 ? 14.420 -17.428 -8.499 1.00 91.25 84 ARG A C 1
ATOM 683 O O . ARG A 1 84 ? 15.372 -17.687 -9.224 1.00 91.25 84 ARG A O 1
ATOM 690 N N . GLY A 1 85 ? 14.539 -17.265 -7.182 1.00 91.25 85 GLY A N 1
ATOM 691 C CA . GLY A 1 85 ? 15.819 -17.326 -6.464 1.00 91.25 85 GLY A CA 1
ATOM 692 C C . GLY A 1 85 ? 16.599 -16.009 -6.445 1.00 91.25 85 GLY A C 1
ATOM 693 O O . GLY A 1 85 ? 17.516 -15.878 -5.644 1.00 91.25 85 GLY A O 1
ATOM 694 N N . VAL A 1 86 ? 16.207 -15.027 -7.264 1.00 94.25 86 VAL A N 1
ATOM 695 C CA . VAL A 1 86 ? 16.763 -13.665 -7.242 1.00 94.25 86 VAL A CA 1
ATOM 696 C C . VAL A 1 86 ? 15.768 -12.699 -6.607 1.00 94.25 86 VAL A C 1
ATOM 698 O O . VAL A 1 86 ? 16.128 -11.924 -5.725 1.00 94.25 86 VAL A O 1
ATOM 701 N N . ASN A 1 87 ? 14.503 -12.754 -7.027 1.00 93.75 87 ASN A N 1
ATOM 702 C CA . ASN A 1 87 ? 13.453 -11.898 -6.490 1.00 93.75 87 ASN A CA 1
ATOM 703 C C . ASN A 1 87 ? 12.672 -12.601 -5.367 1.00 93.75 87 ASN A C 1
ATOM 705 O O . ASN A 1 87 ? 12.535 -13.832 -5.386 1.00 93.75 87 ASN A O 1
ATOM 709 N N . PRO A 1 88 ? 12.112 -11.837 -4.407 1.00 90.19 88 PRO A N 1
ATOM 710 C CA . PRO A 1 88 ? 11.232 -12.388 -3.386 1.00 90.19 88 PRO A CA 1
ATOM 711 C C . PRO A 1 88 ? 10.059 -13.167 -4.006 1.00 90.19 88 PRO A C 1
ATOM 713 O O . PRO A 1 88 ? 9.463 -12.700 -4.983 1.00 90.19 88 PRO A O 1
ATOM 716 N N . PRO A 1 89 ? 9.679 -14.335 -3.453 1.00 93.25 89 PRO A N 1
ATOM 717 C CA . PRO A 1 89 ? 8.549 -15.092 -3.973 1.00 93.25 89 PRO A CA 1
ATOM 718 C C . PRO A 1 89 ? 7.249 -14.293 -3.852 1.00 93.25 89 PRO A C 1
ATOM 720 O O . PRO A 1 89 ? 6.841 -13.927 -2.750 1.00 93.25 89 PRO A O 1
ATOM 723 N N . ILE A 1 90 ? 6.541 -14.097 -4.967 1.00 94.19 90 ILE A N 1
ATOM 724 C CA . ILE A 1 90 ? 5.235 -13.416 -4.965 1.00 94.19 90 ILE A CA 1
ATOM 725 C C . ILE A 1 90 ? 4.240 -14.142 -4.049 1.00 94.19 90 ILE A C 1
ATOM 727 O O . ILE A 1 90 ? 3.442 -13.508 -3.367 1.00 94.19 90 ILE A O 1
ATOM 731 N N . SER A 1 91 ? 4.325 -15.471 -3.956 1.00 94.94 91 SER A N 1
ATOM 732 C CA . SER A 1 91 ? 3.502 -16.265 -3.037 1.00 94.94 91 SER A CA 1
ATOM 733 C C . SER A 1 91 ? 3.700 -15.886 -1.567 1.00 94.94 91 SER A C 1
ATOM 735 O O . SER A 1 91 ? 2.771 -16.011 -0.774 1.00 94.94 91 SER A O 1
ATOM 737 N N . LEU A 1 92 ? 4.896 -15.428 -1.185 1.00 95.81 92 LEU A N 1
ATOM 738 C CA . LEU A 1 92 ? 5.156 -14.945 0.166 1.00 95.81 92 LEU A CA 1
ATOM 739 C C . LEU A 1 92 ? 4.451 -13.607 0.389 1.00 95.81 92 LEU A C 1
ATOM 741 O O . LEU A 1 92 ? 3.765 -13.455 1.395 1.00 95.81 92 LEU A O 1
ATOM 745 N N . LEU A 1 93 ? 4.548 -12.689 -0.578 1.00 95.00 93 LEU A N 1
ATOM 746 C CA . LEU A 1 93 ? 3.833 -11.415 -0.536 1.00 95.00 93 LEU A CA 1
ATOM 747 C C . LEU A 1 93 ? 2.322 -11.631 -0.412 1.00 95.00 93 LEU A C 1
ATOM 749 O O . LEU A 1 93 ? 1.715 -11.060 0.482 1.00 95.00 93 LEU A O 1
ATOM 753 N N . VAL A 1 94 ? 1.741 -12.519 -1.227 1.00 97.56 94 VAL A N 1
ATOM 754 C CA . VAL A 1 94 ? 0.321 -12.900 -1.141 1.00 97.56 94 VAL A CA 1
ATOM 755 C C . VAL A 1 94 ? -0.038 -13.325 0.283 1.00 97.56 94 VAL A C 1
ATOM 757 O O . VAL A 1 94 ? -0.933 -12.738 0.879 1.00 97.56 94 VAL A O 1
ATOM 760 N N . ARG A 1 95 ? 0.703 -14.274 0.872 1.00 97.81 95 ARG A N 1
ATOM 761 C CA . ARG A 1 95 ? 0.434 -14.766 2.235 1.00 97.81 95 ARG A CA 1
ATOM 762 C C . ARG A 1 95 ? 0.526 -13.670 3.296 1.00 97.81 95 ARG A C 1
ATOM 764 O O . ARG A 1 95 ? -0.304 -13.636 4.199 1.00 97.81 95 ARG A O 1
ATOM 771 N N . PHE A 1 96 ? 1.525 -12.793 3.206 1.00 97.31 96 PHE A N 1
ATOM 772 C CA . PHE A 1 96 ? 1.666 -11.673 4.138 1.00 97.31 96 PHE A CA 1
ATOM 773 C C . PHE A 1 96 ? 0.539 -10.659 3.978 1.00 97.31 96 PHE A C 1
ATOM 775 O O . PHE A 1 96 ? -0.020 -10.226 4.978 1.00 97.31 96 PHE A O 1
ATOM 782 N N . THR A 1 97 ? 0.168 -10.312 2.745 1.00 97.19 97 THR A N 1
ATOM 783 C CA . THR A 1 97 ? -0.951 -9.408 2.470 1.00 97.19 97 THR A CA 1
ATOM 784 C C . THR A 1 97 ? -2.262 -9.992 2.998 1.00 97.19 97 THR A C 1
ATOM 786 O O . THR A 1 97 ? -3.017 -9.275 3.651 1.00 97.19 97 THR A O 1
ATOM 789 N N . GLU A 1 98 ? -2.510 -11.291 2.802 1.00 98.00 98 GLU A N 1
ATOM 790 C CA . GLU A 1 98 ? -3.712 -11.942 3.330 1.00 98.00 98 GLU A CA 1
ATOM 791 C C . GLU A 1 98 ? -3.770 -11.922 4.856 1.00 98.00 98 GLU A C 1
ATOM 793 O O . GLU A 1 98 ? -4.804 -11.582 5.429 1.00 98.00 98 GLU A O 1
ATOM 798 N N . ALA A 1 99 ? -2.656 -12.257 5.511 1.00 97.31 99 ALA A N 1
ATOM 799 C CA . ALA A 1 99 ? -2.575 -12.295 6.965 1.00 97.31 99 ALA A CA 1
ATOM 800 C C . ALA A 1 99 ? -2.657 -10.897 7.593 1.00 97.31 99 ALA A C 1
ATOM 802 O O . ALA A 1 99 ? -3.352 -10.71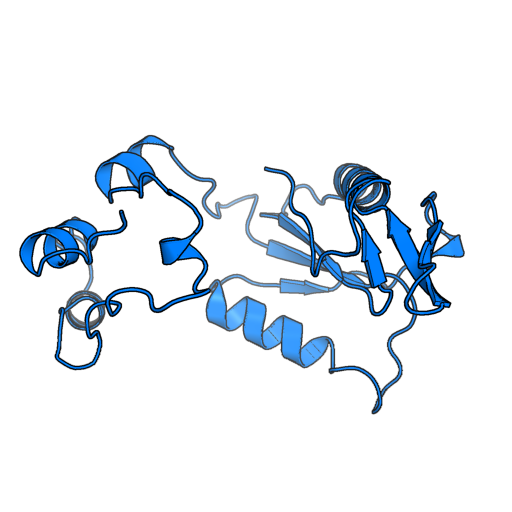7 8.586 1.00 97.31 99 ALA A O 1
ATOM 803 N N . PHE A 1 100 ? -1.964 -9.911 7.019 1.00 96.19 100 PHE A N 1
ATOM 804 C CA . PHE A 1 100 ? -1.878 -8.564 7.579 1.00 96.19 100 PHE A CA 1
ATOM 805 C C . PHE A 1 100 ? -3.186 -7.788 7.421 1.00 96.19 100 PHE A C 1
ATOM 807 O O . PHE A 1 100 ? -3.655 -7.166 8.369 1.00 96.19 100 PHE A O 1
ATOM 814 N N . PHE A 1 101 ? -3.795 -7.837 6.233 1.00 95.00 101 PHE A N 1
ATOM 815 C CA . PHE A 1 101 ? -5.048 -7.125 5.974 1.00 95.00 101 PHE A CA 1
ATOM 816 C C . PHE A 1 101 ? -6.288 -7.941 6.342 1.00 95.00 101 PHE A C 1
ATOM 818 O O . PHE A 1 101 ? -7.394 -7.409 6.287 1.00 95.00 101 PHE A O 1
ATOM 825 N N . CYS A 1 102 ? -6.129 -9.218 6.706 1.00 94.75 102 CYS A N 1
ATOM 826 C CA . CYS A 1 102 ? -7.234 -10.146 6.951 1.00 94.75 102 CYS A CA 1
ATOM 827 C C . CYS A 1 102 ? -8.206 -10.226 5.754 1.00 94.75 102 CYS A C 1
ATOM 829 O O . CYS A 1 102 ? -9.423 -10.323 5.922 1.00 94.75 102 CYS A O 1
ATOM 831 N N . MET A 1 103 ? -7.671 -10.169 4.530 1.00 96.62 103 MET A N 1
ATOM 832 C CA . MET A 1 103 ? -8.434 -10.160 3.277 1.00 96.62 103 MET A CA 1
ATOM 833 C C . MET A 1 103 ? -7.877 -11.178 2.295 1.00 96.62 103 MET A C 1
ATOM 835 O O . MET A 1 103 ? -6.672 -11.344 2.201 1.00 96.62 103 MET A O 1
ATOM 839 N N . LYS A 1 104 ? -8.740 -11.814 1.500 1.00 97.25 104 LYS A N 1
ATOM 840 C CA . LYS A 1 104 ? -8.278 -12.727 0.446 1.00 97.25 104 LYS A CA 1
ATOM 841 C C . LYS A 1 104 ? -7.557 -11.959 -0.656 1.00 97.25 104 LYS A C 1
ATOM 843 O O . LYS A 1 104 ? -8.036 -10.907 -1.093 1.00 97.25 104 LYS A O 1
ATOM 848 N N . VAL A 1 105 ? -6.468 -12.531 -1.154 1.00 98.44 105 VAL A N 1
ATOM 849 C CA . VAL A 1 105 ? -5.676 -11.947 -2.236 1.00 98.44 105 VAL A CA 1
ATOM 850 C C . VAL A 1 105 ? -5.835 -12.773 -3.506 1.00 98.44 105 VAL A C 1
ATOM 852 O O . VAL A 1 105 ? -5.764 -14.000 -3.491 1.00 98.44 105 VAL A O 1
ATOM 855 N N . LYS A 1 106 ? -6.042 -12.096 -4.635 1.00 98.31 106 LYS A N 1
ATOM 856 C CA . LYS A 1 106 ? -6.067 -12.709 -5.964 1.00 98.31 106 LYS A CA 1
ATOM 857 C C . LYS A 1 106 ? -4.873 -12.215 -6.772 1.00 98.31 106 LYS A C 1
ATOM 859 O O . LYS A 1 106 ? -4.735 -11.022 -7.034 1.00 98.31 106 LYS A O 1
ATOM 864 N N . LEU A 1 107 ? -4.012 -13.144 -7.170 1.00 97.94 107 LEU A N 1
ATOM 865 C CA . LEU A 1 107 ? -2.875 -12.850 -8.033 1.00 97.94 107 LEU A CA 1
A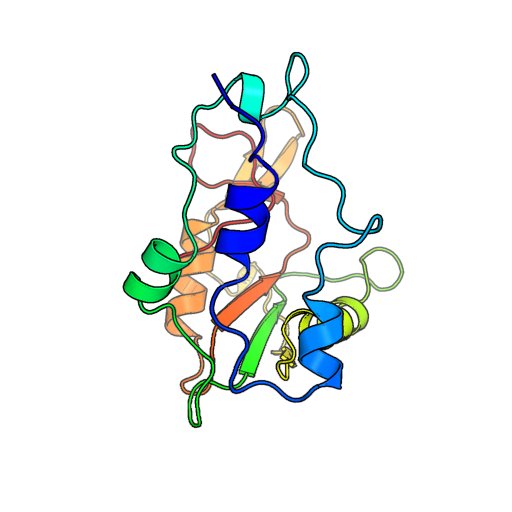TOM 866 C C . LEU A 1 107 ? -3.314 -12.882 -9.501 1.00 97.94 107 LEU A C 1
ATOM 868 O O . LEU A 1 107 ? -3.852 -13.889 -9.964 1.00 97.94 107 LEU A O 1
ATOM 872 N N . LEU A 1 108 ? -3.088 -11.787 -10.221 1.00 97.56 108 LEU A N 1
ATOM 873 C CA . LEU A 1 108 ? -3.335 -11.693 -11.657 1.00 97.56 108 LEU A CA 1
ATOM 874 C C . LEU A 1 108 ? -2.163 -12.268 -12.460 1.00 97.56 108 LEU A C 1
ATOM 876 O O . LEU A 1 108 ? -1.061 -12.481 -11.946 1.00 97.56 108 LEU A O 1
ATOM 880 N N . ARG A 1 109 ? -2.414 -12.530 -13.747 1.00 96.00 109 ARG A N 1
ATOM 881 C CA . ARG A 1 109 ? -1.363 -12.964 -14.675 1.00 96.00 109 ARG A CA 1
ATOM 882 C C . ARG A 1 109 ? -0.322 -11.849 -14.812 1.00 96.00 109 ARG A C 1
ATOM 884 O O . ARG A 1 109 ? -0.733 -10.705 -14.990 1.00 96.00 109 ARG A O 1
ATOM 891 N N . PRO A 1 110 ? 0.988 -12.152 -14.751 1.00 96.31 110 PRO A N 1
ATOM 892 C CA . PRO A 1 110 ? 2.019 -11.152 -14.993 1.00 96.31 110 PRO A CA 1
ATOM 893 C C . PRO A 1 110 ? 1.840 -10.469 -16.350 1.00 96.31 110 PRO A C 1
ATOM 895 O O . PRO A 1 110 ? 1.490 -11.126 -17.330 1.00 96.31 110 PRO A O 1
ATOM 898 N N . VAL A 1 111 ? 2.106 -9.168 -16.390 1.00 96.81 111 VAL A N 1
ATOM 899 C CA . VAL A 1 111 ? 2.083 -8.343 -17.604 1.00 96.81 111 VAL A CA 1
ATOM 900 C C . VAL A 1 111 ? 3.497 -7.836 -17.856 1.00 96.81 111 VAL A C 1
ATOM 902 O O . VAL A 1 111 ? 4.185 -7.443 -16.912 1.00 96.81 111 VAL A O 1
ATOM 905 N N . MET A 1 112 ? 3.968 -7.850 -19.103 1.00 95.56 112 MET A N 1
ATOM 906 C CA .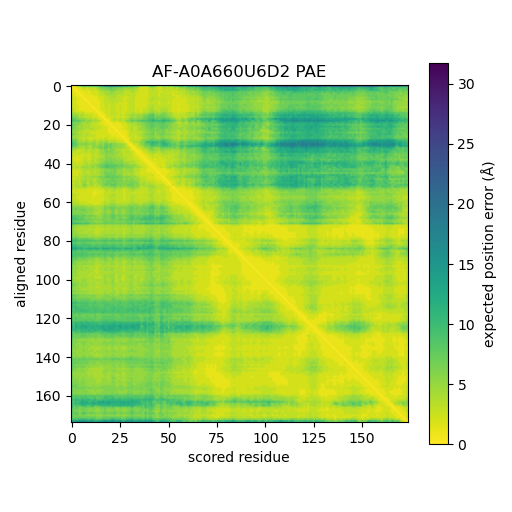 MET A 1 112 ? 5.292 -7.311 -19.408 1.00 95.56 112 MET A CA 1
ATOM 907 C C . MET A 1 112 ? 5.228 -5.788 -19.505 1.00 95.56 112 MET A C 1
ATOM 909 O O . MET A 1 112 ? 4.224 -5.210 -19.907 1.00 95.56 112 MET A O 1
ATOM 913 N N . LEU A 1 113 ? 6.330 -5.107 -19.185 1.00 92.88 113 LEU A N 1
ATOM 914 C CA . LEU A 1 113 ? 6.404 -3.647 -19.333 1.00 92.88 113 LEU A CA 1
ATOM 915 C C . LEU A 1 113 ? 6.213 -3.179 -20.778 1.00 92.88 113 LEU A C 1
ATOM 917 O O . LEU A 1 113 ? 5.810 -2.043 -20.990 1.00 92.88 113 LEU A O 1
ATOM 921 N N . SER A 1 114 ? 6.526 -4.033 -21.754 1.00 92.94 114 SER A N 1
ATOM 922 C CA . SER A 1 114 ? 6.282 -3.778 -23.177 1.00 92.94 114 SER A CA 1
ATOM 923 C C . SER A 1 114 ? 4.800 -3.697 -23.524 1.00 92.94 114 SER A C 1
ATOM 925 O O . SER A 1 114 ? 4.450 -3.083 -24.528 1.00 92.94 114 SER A O 1
ATOM 927 N N . ASP A 1 115 ? 3.946 -4.309 -22.707 1.00 93.81 115 ASP A N 1
ATOM 928 C CA . ASP A 1 115 ? 2.519 -4.464 -22.986 1.00 93.81 115 ASP A CA 1
ATOM 929 C C . ASP A 1 115 ? 1.703 -3.306 -22.397 1.00 93.81 115 ASP A C 1
ATOM 931 O O . ASP A 1 115 ? 0.513 -3.172 -22.672 1.00 93.81 115 ASP A O 1
ATOM 935 N N . ILE A 1 116 ? 2.344 -2.451 -21.594 1.00 94.38 116 ILE A N 1
ATOM 936 C CA . ILE A 1 116 ? 1.727 -1.281 -20.978 1.00 94.38 116 ILE A CA 1
ATOM 937 C C . ILE A 1 116 ? 2.405 -0.006 -21.461 1.00 94.38 116 ILE A C 1
ATOM 939 O O . ILE A 1 116 ? 3.625 0.088 -21.602 1.00 94.38 116 ILE A O 1
ATOM 943 N N . ARG A 1 117 ? 1.600 1.029 -21.691 1.00 95.06 117 ARG A N 1
ATOM 944 C CA . ARG A 1 117 ? 2.116 2.335 -22.089 1.00 95.06 117 ARG A CA 1
ATOM 945 C C . ARG A 1 117 ? 2.641 3.074 -20.864 1.00 95.06 117 ARG A C 1
ATOM 947 O O . ARG A 1 117 ? 1.892 3.786 -20.206 1.00 95.06 117 ARG A O 1
ATOM 954 N N . VAL A 1 118 ? 3.934 2.926 -20.590 1.00 95.81 118 VAL A N 1
ATOM 955 C CA . VAL A 1 118 ? 4.606 3.596 -19.471 1.00 95.81 118 VAL A CA 1
ATOM 956 C C . VAL A 1 118 ? 5.829 4.376 -19.928 1.00 95.81 118 VAL A C 1
ATOM 958 O O . VAL A 1 118 ? 6.650 3.892 -20.710 1.00 95.81 118 VAL A O 1
ATOM 961 N N . LYS A 1 119 ? 5.976 5.598 -19.422 1.00 96.62 119 LYS A N 1
ATOM 962 C CA . LYS A 1 119 ? 7.207 6.369 -19.575 1.00 96.62 119 LYS A CA 1
ATOM 963 C C . LYS A 1 119 ? 8.302 5.773 -18.702 1.00 96.62 119 LYS A C 1
ATOM 965 O O . LYS A 1 119 ? 8.070 5.355 -17.567 1.00 96.62 119 LYS A O 1
ATOM 970 N N . ALA A 1 120 ? 9.511 5.784 -19.246 1.00 95.69 120 ALA A N 1
ATOM 971 C CA . ALA A 1 120 ? 10.710 5.374 -18.545 1.00 95.69 120 ALA A CA 1
ATOM 972 C C . ALA A 1 120 ? 11.805 6.430 -18.697 1.00 95.69 120 ALA A C 1
ATOM 974 O O . ALA A 1 120 ? 11.849 7.156 -19.692 1.00 95.69 120 ALA A O 1
ATOM 975 N N . ARG A 1 121 ? 12.718 6.475 -17.730 1.00 95.00 121 ARG A N 1
ATOM 976 C CA . ARG A 1 121 ? 13.959 7.255 -17.799 1.00 95.00 121 ARG A CA 1
ATOM 977 C C . ARG A 1 121 ? 15.136 6.424 -17.309 1.00 95.00 121 ARG A C 1
ATOM 979 O O . ARG A 1 121 ? 14.943 5.403 -16.652 1.00 95.00 121 ARG A O 1
ATOM 986 N N . ILE A 1 122 ? 16.348 6.888 -17.591 1.00 95.50 122 ILE A N 1
ATOM 987 C CA . ILE A 1 122 ? 17.554 6.411 -16.913 1.00 95.50 122 ILE A CA 1
ATOM 988 C C . ILE A 1 122 ? 17.865 7.400 -15.797 1.00 95.50 122 ILE A C 1
ATOM 990 O O . ILE A 1 122 ? 17.992 8.598 -16.047 1.00 95.50 122 ILE A O 1
ATOM 994 N N . ASN A 1 123 ? 17.945 6.910 -14.564 1.00 91.38 123 ASN A N 1
ATOM 995 C CA . ASN A 1 123 ? 18.340 7.734 -13.433 1.00 91.38 123 ASN A CA 1
ATOM 996 C C . ASN A 1 123 ? 19.798 8.197 -13.627 1.00 91.38 123 ASN A C 1
ATOM 998 O O . ASN A 1 123 ? 20.673 7.342 -13.783 1.00 91.38 123 ASN A O 1
ATOM 1002 N N . PRO A 1 124 ? 20.093 9.509 -13.595 1.00 87.56 124 PRO A N 1
ATOM 1003 C CA . PRO A 1 124 ? 21.438 10.013 -13.873 1.00 87.56 124 PRO A CA 1
ATOM 1004 C C . PRO A 1 124 ? 22.466 9.646 -12.791 1.00 87.56 124 PRO A C 1
ATOM 1006 O O . PRO A 1 124 ? 23.660 9.647 -13.070 1.00 87.56 124 PRO A O 1
ATOM 1009 N N . TYR A 1 125 ? 22.024 9.315 -11.575 1.00 87.62 125 TYR A N 1
ATOM 1010 C CA . TYR A 1 125 ? 22.897 8.971 -10.450 1.00 87.62 125 TYR A CA 1
ATOM 1011 C C . TYR A 1 125 ? 23.157 7.468 -10.346 1.00 87.62 125 TYR A C 1
ATOM 1013 O O . TYR A 1 125 ? 24.265 7.054 -10.020 1.00 87.62 125 TYR A O 1
ATOM 1021 N N . THR A 1 126 ? 22.141 6.638 -10.601 1.00 88.50 126 THR A N 1
ATOM 1022 C CA . THR A 1 126 ? 22.247 5.176 -10.440 1.00 88.50 126 THR A CA 1
ATOM 1023 C C . THR A 1 126 ? 22.427 4.429 -11.759 1.00 88.50 126 THR A C 1
ATOM 1025 O O . THR A 1 126 ? 22.680 3.226 -11.734 1.00 88.50 126 THR A O 1
ATOM 1028 N N . ALA A 1 127 ? 22.255 5.108 -12.900 1.00 91.56 127 ALA A N 1
ATOM 1029 C CA . ALA A 1 127 ? 22.189 4.526 -14.244 1.00 91.56 127 ALA A CA 1
ATOM 1030 C C . ALA A 1 127 ? 21.119 3.424 -14.407 1.00 91.56 127 ALA A C 1
ATOM 1032 O O . ALA A 1 127 ? 21.111 2.698 -15.402 1.00 91.56 127 ALA A O 1
ATOM 1033 N N . LYS A 1 128 ? 20.191 3.298 -13.449 1.00 90.81 128 LYS A N 1
ATOM 1034 C CA . LYS A 1 128 ? 19.100 2.324 -13.501 1.00 90.81 128 LYS A CA 1
ATOM 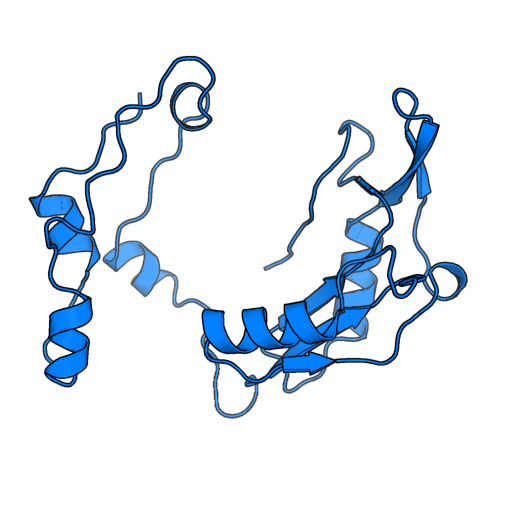1035 C C . LYS A 1 128 ? 17.913 2.882 -14.268 1.00 90.81 128 LYS A C 1
ATOM 1037 O O . LYS A 1 128 ? 17.607 4.074 -14.202 1.00 90.81 128 LYS A O 1
ATOM 1042 N N . ARG A 1 129 ? 17.223 1.993 -14.979 1.00 94.00 129 ARG A N 1
ATOM 1043 C CA . ARG A 1 129 ? 15.941 2.297 -15.609 1.00 94.00 129 ARG A CA 1
ATOM 1044 C C . ARG A 1 129 ? 14.875 2.494 -14.533 1.00 94.00 129 ARG A C 1
ATOM 1046 O O . ARG A 1 129 ? 14.788 1.692 -13.610 1.00 94.00 129 ARG A O 1
ATOM 1053 N N . GLN A 1 130 ? 14.081 3.551 -14.678 1.00 96.62 130 GLN A N 1
ATOM 1054 C CA . GLN A 1 130 ? 12.979 3.885 -13.781 1.00 96.62 130 GLN A CA 1
ATOM 1055 C C . GLN A 1 130 ? 11.685 4.085 -14.560 1.00 96.62 130 GLN A C 1
ATOM 1057 O O . GLN A 1 130 ? 11.719 4.625 -15.668 1.00 96.62 130 GLN A O 1
ATOM 1062 N N . ILE A 1 131 ? 10.555 3.707 -13.965 1.00 97.06 131 ILE A N 1
ATOM 1063 C CA . ILE A 1 131 ? 9.220 3.805 -14.561 1.00 97.06 131 ILE A CA 1
ATOM 1064 C C . ILE A 1 131 ? 8.380 4.862 -13.853 1.00 97.06 131 ILE A C 1
ATOM 1066 O O . ILE A 1 131 ? 8.401 4.967 -12.625 1.00 97.06 131 ILE A O 1
ATOM 1070 N N . LEU A 1 132 ? 7.636 5.641 -14.641 1.00 97.44 132 LEU A N 1
ATOM 1071 C CA . LEU A 1 132 ? 6.735 6.658 -14.117 1.00 97.44 132 LEU A CA 1
ATOM 1072 C C . LEU A 1 132 ? 5.524 5.985 -13.464 1.00 97.44 132 LEU A C 1
ATOM 1074 O O . LEU A 1 132 ? 4.743 5.295 -14.122 1.00 97.44 132 LEU A O 1
ATOM 1078 N N . THR A 1 133 ? 5.345 6.205 -12.167 1.00 97.50 133 THR A N 1
ATOM 1079 C CA . THR A 1 133 ? 4.271 5.582 -11.376 1.00 97.50 133 THR A CA 1
ATOM 1080 C C . THR A 1 133 ? 2.875 6.002 -11.825 1.00 97.50 133 THR A C 1
ATOM 1082 O O . THR A 1 133 ? 1.955 5.192 -11.757 1.00 97.50 133 THR A O 1
ATOM 1085 N N . SER A 1 134 ? 2.687 7.237 -12.300 1.00 96.69 134 SER A N 1
ATOM 1086 C CA . SER A 1 134 ? 1.368 7.730 -12.716 1.00 96.69 134 SER A CA 1
ATOM 1087 C C . SER A 1 134 ? 0.815 6.989 -13.934 1.00 96.69 134 SER A C 1
ATOM 1089 O O . SER A 1 134 ? -0.388 6.737 -13.990 1.00 96.69 134 SER A O 1
ATOM 1091 N N . ASP A 1 135 ? 1.677 6.555 -14.856 1.00 96.88 135 ASP A N 1
ATOM 1092 C CA . ASP A 1 135 ? 1.268 5.733 -15.997 1.00 96.88 135 ASP A CA 1
ATOM 1093 C C . ASP A 1 135 ? 0.834 4.328 -15.540 1.00 96.88 135 ASP A C 1
ATOM 1095 O O . ASP A 1 135 ? -0.187 3.818 -16.001 1.00 96.88 135 ASP A O 1
ATOM 1099 N N . ILE A 1 136 ? 1.543 3.734 -14.567 1.00 97.44 136 ILE A N 1
ATOM 1100 C CA . ILE A 1 136 ? 1.136 2.462 -13.944 1.00 97.44 136 ILE A CA 1
ATOM 1101 C C . ILE A 1 136 ? -0.214 2.625 -13.235 1.00 97.44 136 ILE A C 1
ATOM 1103 O O . ILE A 1 136 ? -1.105 1.804 -13.419 1.00 97.44 136 ILE A O 1
ATOM 1107 N N . LEU A 1 137 ? -0.396 3.687 -12.446 1.00 97.31 137 LEU A N 1
ATOM 1108 C CA . LEU A 1 137 ? -1.651 3.938 -11.732 1.00 97.31 137 LEU A CA 1
ATOM 1109 C C . LEU A 1 137 ? -2.832 4.126 -12.687 1.00 97.31 137 LEU A C 1
ATOM 1111 O O . LEU A 1 137 ? -3.932 3.679 -12.376 1.00 97.31 137 LEU A O 1
ATOM 1115 N N . ASN A 1 138 ? -2.621 4.757 -13.843 1.00 96.38 138 ASN A N 1
ATOM 1116 C CA . ASN A 1 138 ? -3.659 4.880 -14.864 1.00 96.38 138 ASN A CA 1
ATOM 1117 C C . ASN A 1 138 ? -4.017 3.518 -15.467 1.00 96.38 138 ASN A C 1
ATOM 1119 O O . ASN A 1 138 ? -5.195 3.183 -15.501 1.00 96.38 138 ASN A O 1
ATOM 1123 N N . PHE A 1 139 ? -3.024 2.696 -15.816 1.00 96.69 139 PHE A N 1
ATOM 1124 C CA . PHE A 1 139 ? -3.257 1.317 -16.254 1.00 96.69 139 PHE A CA 1
ATOM 1125 C C . PHE A 1 139 ? -4.069 0.504 -15.226 1.00 96.69 139 PHE A C 1
ATOM 1127 O O . PHE A 1 139 ? -5.031 -0.170 -15.582 1.00 96.69 139 PHE A O 1
ATOM 1134 N N . LEU A 1 140 ? -3.750 0.609 -13.930 1.00 97.06 140 LEU A N 1
ATOM 1135 C CA . LEU A 1 140 ? -4.493 -0.117 -12.893 1.00 97.06 140 LEU A CA 1
ATOM 1136 C C . LEU A 1 140 ? -5.943 0.348 -12.739 1.00 97.06 140 LEU A C 1
ATOM 1138 O O . LEU A 1 140 ? -6.777 -0.449 -12.318 1.00 97.06 140 LEU A O 1
ATOM 1142 N N . LYS A 1 141 ? -6.266 1.612 -13.041 1.00 95.94 141 LYS A N 1
ATOM 1143 C CA . LYS A 1 141 ? -7.659 2.086 -12.997 1.00 95.94 141 LYS A CA 1
ATOM 1144 C C . LYS A 1 141 ? -8.515 1.363 -14.030 1.00 95.94 141 LYS A C 1
ATOM 1146 O O . LYS A 1 141 ? -9.641 0.993 -13.704 1.00 95.94 141 LYS A O 1
ATOM 1151 N N . ASP A 1 142 ? -7.960 1.133 -15.215 1.00 94.75 142 ASP A N 1
ATOM 1152 C CA . ASP A 1 142 ? -8.651 0.466 -16.318 1.00 94.75 142 ASP A CA 1
ATOM 1153 C C . ASP A 1 142 ? -8.809 -1.042 -16.059 1.00 94.75 142 ASP A C 1
ATOM 1155 O O . ASP A 1 142 ? -9.850 -1.624 -16.355 1.00 94.75 142 ASP A O 1
ATOM 1159 N N . GLU A 1 143 ? -7.818 -1.666 -15.415 1.00 95.81 143 GLU A N 1
ATOM 1160 C CA . GLU A 1 143 ? -7.813 -3.107 -15.122 1.00 95.81 143 GLU A CA 1
ATOM 1161 C C . GLU A 1 143 ? -8.499 -3.490 -13.799 1.00 95.81 143 GLU A C 1
ATOM 1163 O O . GLU A 1 143 ? -8.603 -4.674 -13.466 1.00 95.81 143 GLU A O 1
ATOM 1168 N N . LYS A 1 144 ? -8.949 -2.515 -12.997 1.00 95.44 144 LYS A N 1
ATOM 1169 C CA . LYS A 1 144 ? -9.467 -2.755 -11.642 1.00 95.44 144 LYS A CA 1
ATOM 1170 C C . LYS A 1 144 ? -10.735 -3.629 -11.671 1.00 95.44 144 LYS A C 1
ATOM 1172 O O . LYS A 1 144 ? -11.797 -3.149 -12.072 1.00 95.44 144 LYS A O 1
ATOM 1177 N N . PRO A 1 145 ? -10.708 -4.864 -11.125 1.00 96.81 145 PRO A N 1
ATOM 1178 C CA . PRO A 1 145 ? -11.898 -5.715 -11.102 1.00 96.81 145 PRO A CA 1
ATOM 1179 C C . PRO A 1 145 ? -13.016 -5.125 -10.235 1.00 96.81 145 PRO A C 1
ATOM 1181 O O . PRO A 1 145 ? -12.749 -4.503 -9.204 1.00 96.81 145 PRO A O 1
ATOM 1184 N N . ALA A 1 146 ? -14.280 -5.371 -10.584 1.00 95.69 146 ALA A N 1
ATOM 1185 C CA . ALA A 1 146 ? -15.429 -4.822 -9.852 1.00 95.69 146 ALA A CA 1
ATOM 1186 C C . ALA A 1 146 ? -15.516 -5.301 -8.386 1.00 95.69 146 ALA A C 1
ATOM 1188 O O . ALA A 1 146 ? -15.959 -4.557 -7.513 1.00 95.69 146 ALA A O 1
ATOM 1189 N N . ASP A 1 147 ? -15.053 -6.522 -8.096 1.00 96.94 147 ASP A N 1
ATOM 1190 C CA . ASP A 1 147 ? -15.030 -7.114 -6.750 1.00 96.94 147 ASP A CA 1
ATOM 1191 C C . ASP A 1 147 ? -13.745 -6.789 -5.956 1.00 96.94 147 ASP A C 1
ATOM 1193 O O . ASP A 1 147 ? -13.510 -7.342 -4.873 1.00 96.94 147 ASP A O 1
ATOM 1197 N N . SER A 1 148 ? -12.902 -5.889 -6.478 1.00 96.62 148 SER A N 1
ATOM 1198 C CA . SER A 1 148 ? -11.663 -5.474 -5.822 1.00 96.62 148 SER A CA 1
ATOM 1199 C C . SER A 1 148 ? -11.905 -4.388 -4.774 1.00 96.62 148 SER A C 1
ATOM 1201 O O . SER A 1 148 ? -12.492 -3.333 -5.042 1.00 96.62 148 SER A O 1
ATOM 1203 N N . PHE A 1 149 ? -11.382 -4.632 -3.576 1.00 96.62 149 PHE A N 1
ATOM 1204 C CA . PHE A 1 149 ? -11.148 -3.589 -2.587 1.00 96.62 149 PHE A CA 1
ATOM 1205 C C . PHE A 1 149 ? -10.074 -2.627 -3.096 1.00 96.62 149 PHE A C 1
ATOM 1207 O O . PHE A 1 149 ? -10.313 -1.429 -3.205 1.00 96.62 149 PHE A O 1
ATOM 1214 N N . CYS A 1 150 ? -8.944 -3.177 -3.537 1.00 96.44 150 CYS A N 1
ATOM 1215 C CA . CYS A 1 150 ? -7.901 -2.453 -4.249 1.00 96.44 150 CYS A CA 1
ATOM 1216 C C . CYS A 1 150 ? -7.170 -3.378 -5.233 1.00 96.44 150 CYS A C 1
ATOM 1218 O O . CYS A 1 150 ? -7.263 -4.607 -5.147 1.00 96.44 150 CYS A O 1
ATOM 1220 N N . LEU A 1 151 ? -6.456 -2.762 -6.174 1.00 97.88 151 LEU A N 1
ATOM 1221 C CA . LEU A 1 151 ? -5.551 -3.419 -7.109 1.00 97.88 151 LEU A CA 1
ATOM 1222 C C . LEU A 1 151 ? -4.157 -2.809 -6.925 1.00 97.88 151 LEU A C 1
ATOM 1224 O O . LEU A 1 151 ? -4.008 -1.592 -7.001 1.00 97.88 151 LEU A O 1
ATOM 1228 N N . LEU A 1 152 ? -3.155 -3.647 -6.669 1.00 97.81 152 LEU A N 1
ATOM 1229 C CA . LEU A 1 152 ? -1.765 -3.240 -6.490 1.00 97.81 152 LEU A CA 1
ATOM 1230 C C . LEU A 1 152 ? -0.926 -3.756 -7.656 1.00 97.81 152 LEU A C 1
ATOM 1232 O O . LEU A 1 152 ? -0.902 -4.960 -7.901 1.00 97.81 152 LEU A O 1
ATOM 1236 N N . ALA A 1 153 ? -0.179 -2.877 -8.320 1.00 97.69 153 ALA A N 1
ATOM 1237 C CA . ALA A 1 153 ? 0.939 -3.311 -9.150 1.00 97.69 153 ALA A CA 1
ATOM 1238 C C . ALA A 1 153 ? 2.160 -3.608 -8.279 1.00 97.69 153 ALA A C 1
ATOM 1240 O O . ALA A 1 153 ? 2.477 -2.841 -7.371 1.00 97.69 153 ALA A O 1
ATOM 1241 N N . ILE A 1 154 ? 2.883 -4.676 -8.608 1.00 97.25 154 ILE A N 1
ATOM 1242 C CA . ILE A 1 154 ? 4.220 -4.938 -8.070 1.00 97.25 154 ILE A CA 1
ATOM 1243 C C . ILE A 1 154 ? 5.209 -5.078 -9.220 1.00 97.25 154 ILE A C 1
ATOM 1245 O O . ILE A 1 154 ? 4.895 -5.683 -10.243 1.00 97.25 154 ILE A O 1
ATOM 1249 N N . THR A 1 155 ? 6.411 -4.540 -9.054 1.00 96.00 155 THR A N 1
ATOM 1250 C CA . THR A 1 155 ? 7.477 -4.607 -10.058 1.00 96.00 155 THR A CA 1
ATOM 1251 C C . THR A 1 155 ? 8.842 -4.661 -9.379 1.00 96.00 155 THR A C 1
ATOM 1253 O O . THR A 1 155 ? 8.983 -4.250 -8.228 1.00 96.00 155 THR A O 1
ATOM 1256 N N . MET A 1 156 ? 9.829 -5.207 -10.088 1.00 95.00 156 MET A N 1
ATOM 1257 C CA . MET A 1 156 ? 11.247 -5.178 -9.702 1.00 95.00 156 MET A CA 1
ATOM 1258 C C . MET A 1 156 ? 12.007 -4.019 -10.365 1.00 95.00 156 MET A C 1
ATOM 1260 O O . MET A 1 156 ? 13.203 -3.852 -10.135 1.00 95.00 156 MET A O 1
ATOM 1264 N N . GLU A 1 157 ? 11.325 -3.228 -11.194 1.00 93.94 157 GLU A N 1
ATOM 1265 C CA . GLU A 1 157 ? 11.863 -1.992 -11.755 1.00 93.94 157 GLU A CA 1
ATOM 1266 C C . GLU A 1 157 ? 11.846 -0.873 -10.719 1.00 93.94 157 GLU A C 1
ATOM 1268 O O . GLU A 1 157 ? 10.988 -0.827 -9.837 1.00 93.94 157 GLU A O 1
ATOM 1273 N N . ASP A 1 158 ? 12.768 0.069 -10.874 1.00 95.56 158 ASP A N 1
ATOM 1274 C CA . ASP A 1 158 ? 12.796 1.269 -10.052 1.00 95.56 158 ASP A CA 1
ATOM 1275 C C . ASP A 1 158 ? 11.678 2.243 -10.481 1.00 95.56 158 ASP A C 1
ATOM 1277 O O . ASP A 1 158 ? 11.241 2.253 -11.637 1.00 95.56 158 ASP A O 1
ATOM 1281 N N . LEU A 1 159 ? 11.175 3.051 -9.550 1.00 96.88 159 LEU A N 1
ATOM 1282 C CA . LEU A 1 159 ? 9.974 3.870 -9.735 1.00 96.88 159 LEU A CA 1
ATOM 1283 C C . LEU A 1 159 ? 10.267 5.344 -9.466 1.00 96.88 159 LEU A C 1
ATOM 1285 O O . LEU A 1 159 ? 11.034 5.682 -8.568 1.00 96.88 159 LEU A O 1
ATOM 1289 N N . TYR A 1 160 ? 9.614 6.242 -10.205 1.00 96.56 160 TYR A N 1
ATOM 1290 C CA . TYR A 1 160 ? 9.660 7.680 -9.928 1.00 96.56 160 TYR A CA 1
ATOM 1291 C C . TYR A 1 160 ? 8.276 8.336 -10.084 1.00 96.56 160 TYR A C 1
ATOM 1293 O O . TYR A 1 160 ? 7.527 7.942 -10.981 1.00 96.56 160 TYR A O 1
ATOM 1301 N N . PRO A 1 161 ? 7.921 9.324 -9.235 1.00 94.88 161 PRO A N 1
ATOM 1302 C CA . PRO A 1 161 ? 6.591 9.936 -9.236 1.00 94.88 161 PRO A CA 1
ATOM 1303 C C . PRO A 1 161 ? 6.455 11.098 -10.221 1.00 94.88 161 PRO A C 1
ATOM 1305 O O . PRO A 1 161 ? 5.400 11.292 -10.821 1.00 94.88 161 PRO A O 1
ATOM 1308 N N . GLU A 1 162 ? 7.529 11.863 -10.414 1.00 93.44 162 GLU A N 1
ATOM 1309 C CA . GLU A 1 162 ? 7.583 13.013 -11.312 1.00 93.44 162 GLU A CA 1
ATOM 1310 C C . GLU A 1 162 ? 9.045 13.347 -11.679 1.00 93.44 162 GLU A C 1
ATOM 1312 O O . GLU A 1 162 ? 9.969 12.872 -11.006 1.00 93.44 162 GLU A O 1
ATOM 1317 N N . PRO A 1 163 ? 9.302 14.143 -12.738 1.00 89.88 163 PRO A N 1
ATOM 1318 C CA . PRO A 1 163 ? 10.657 14.378 -13.241 1.00 89.88 163 PRO A CA 1
ATOM 1319 C C . PRO A 1 163 ? 11.654 14.939 -12.217 1.00 89.88 163 PRO A C 1
ATOM 1321 O O . PRO A 1 163 ? 12.836 14.616 -12.308 1.00 89.88 163 PRO A O 1
ATOM 1324 N N . SER A 1 164 ? 11.193 15.741 -11.255 1.00 88.94 164 SER A N 1
ATOM 1325 C CA . SER A 1 164 ? 12.023 16.404 -10.237 1.00 88.94 164 SER A CA 1
ATOM 1326 C C . SER A 1 164 ? 12.461 15.491 -9.084 1.00 88.94 164 SER A C 1
ATOM 1328 O O . SER A 1 164 ? 13.370 15.852 -8.341 1.00 88.94 164 SER A O 1
ATOM 1330 N N . TRP A 1 165 ? 11.847 14.315 -8.921 1.00 86.94 165 TRP A N 1
ATOM 1331 C CA . TRP A 1 165 ? 12.158 13.386 -7.829 1.00 86.94 165 TRP A CA 1
ATOM 1332 C C . TRP A 1 165 ? 13.207 12.359 -8.235 1.00 86.94 165 TRP A C 1
ATOM 1334 O O . TRP A 1 165 ? 13.312 12.012 -9.409 1.00 86.94 165 TRP A O 1
ATOM 1344 N N . ASN A 1 166 ? 13.933 11.803 -7.260 1.00 86.38 166 ASN A N 1
ATOM 1345 C CA . ASN A 1 166 ? 14.934 10.757 -7.496 1.00 86.38 166 ASN A CA 1
ATOM 1346 C C . ASN A 1 166 ? 14.305 9.368 -7.700 1.00 86.38 166 ASN A C 1
ATOM 1348 O O . ASN A 1 166 ? 14.508 8.759 -8.750 1.00 86.38 166 ASN A O 1
ATOM 1352 N N . PHE A 1 167 ? 13.552 8.862 -6.722 1.00 91.94 167 PHE A N 1
ATOM 1353 C CA . PHE A 1 167 ? 12.806 7.602 -6.804 1.00 91.94 167 PHE A CA 1
ATOM 1354 C C . PHE A 1 167 ? 11.739 7.534 -5.702 1.00 91.94 167 PHE A C 1
ATOM 1356 O O . PHE A 1 167 ? 11.752 8.346 -4.775 1.00 91.94 167 PHE A O 1
ATOM 1363 N N . VAL A 1 168 ? 10.840 6.556 -5.793 1.00 93.44 168 VAL A N 1
ATOM 1364 C CA . VAL A 1 168 ? 9.918 6.158 -4.717 1.00 93.44 168 VAL A CA 1
ATOM 1365 C C . VAL A 1 168 ? 9.857 4.637 -4.621 1.00 93.44 168 VAL A C 1
ATOM 1367 O O . VAL A 1 168 ? 10.060 3.946 -5.610 1.00 93.44 168 VAL A O 1
ATOM 1370 N N . PHE A 1 169 ? 9.523 4.099 -3.448 1.00 94.56 169 PHE A N 1
ATOM 1371 C CA . PHE A 1 169 ? 9.233 2.663 -3.318 1.00 94.56 169 PHE A CA 1
ATOM 1372 C C . PHE A 1 169 ? 7.852 2.284 -3.864 1.00 94.56 169 PHE A C 1
ATOM 1374 O O . PHE A 1 169 ? 7.598 1.128 -4.184 1.00 94.56 169 PHE A O 1
ATOM 1381 N N . GLY A 1 170 ? 6.951 3.258 -3.968 1.00 95.81 170 GLY A N 1
ATOM 1382 C CA . GLY A 1 170 ? 5.608 3.071 -4.484 1.00 95.81 170 GLY A CA 1
ATOM 1383 C C . GLY A 1 170 ? 4.819 4.369 -4.434 1.00 95.81 170 GLY A C 1
ATOM 1384 O O . GLY A 1 170 ? 5.248 5.361 -3.846 1.00 95.81 170 GLY A O 1
ATOM 1385 N N . GLN A 1 171 ? 3.650 4.348 -5.060 1.00 96.12 171 GLN A N 1
ATOM 1386 C CA . GLN A 1 171 ? 2.681 5.432 -5.019 1.00 96.12 171 GLN A CA 1
ATOM 1387 C C . GLN A 1 171 ? 1.281 4.826 -5.029 1.00 96.12 171 GLN A C 1
ATOM 1389 O O . GLN A 1 171 ? 1.053 3.801 -5.670 1.00 96.12 171 GLN A O 1
ATOM 1394 N N . ALA A 1 172 ? 0.351 5.465 -4.328 1.00 94.94 172 ALA A N 1
ATOM 1395 C CA . ALA A 1 172 ? -1.050 5.076 -4.302 1.00 94.94 172 ALA A CA 1
ATOM 1396 C C . ALA A 1 172 ? -1.932 6.222 -4.809 1.00 94.94 172 ALA A C 1
ATOM 1398 O O . ALA A 1 172 ? -1.575 7.396 -4.696 1.00 94.94 172 ALA A O 1
ATOM 1399 N N . SER A 1 173 ? -3.097 5.866 -5.345 1.00 91.56 173 SER A N 1
ATOM 1400 C CA . SER A 1 173 ? -4.212 6.785 -5.572 1.00 91.56 173 SER A CA 1
ATOM 1401 C C . SER A 1 173 ? -5.392 6.339 -4.719 1.00 91.56 173 SER A C 1
ATOM 1403 O O . SER A 1 173 ? -5.705 5.146 -4.709 1.00 91.56 173 SER A O 1
ATOM 1405 N N . LEU A 1 174 ? -6.016 7.289 -4.027 1.00 77.44 174 LEU A N 1
ATOM 1406 C CA . LEU A 1 174 ? -7.247 7.079 -3.265 1.00 77.44 174 LEU A CA 1
ATOM 1407 C C . LEU A 1 174 ? -8.480 7.269 -4.151 1.00 77.44 174 LEU A C 1
ATOM 1409 O O . LEU A 1 174 ? -8.410 8.123 -5.066 1.00 77.44 174 LEU A O 1
#

Sequence (174 aa):
MFIPPSHEERVKAIGRLNDLPMLIKKAFEPSEHFSPIPMPGPGDWLSVHREPGQTFEEYVKLNPLKPDKVRKFIYIQPIGTFIRGVNPPISLLVRFTEAFFCMKVKLLRPVMLSDIRVKARINPYTAKRQILTSDILNFLKDEKPADSFCLLAITMEDLYPEPSWNFVFGQASL

pLDDT: mean 93.04, std 3.98, range [75.5, 98.5]

Secondary structure (DSSP, 8-state):
---PPPHHHHHHHH---TTS-HHHHHHTS--TTSPPPPPP-TT-HHHHS------HHHHHHT------SSS-EEEEEEES---BTTBPPHHHHHHHHHHHHTSEEEEPPPB-GGGS---EEE-TTT--EEEEHHHHHHHHHHH--TTEEEEEEEESSEEESSTT---BS-----